Protein AF-A0A7S3DUL5-F1 (afdb_monomer_lite)

Secondary structure (DSSP, 8-state):
-TTTTHHHHS-HHHHHHHHHHHH---HHHHHHHHHHHHHHHHHHHHHHHHHHHSSTT-SSB-TT-GGG-PBPHHHHHHHHHTHHHHHHHH---GGGGT---SS---GGGS-S-----TTS--TTS----

pLDDT: mean 80.14, std 13.14, range [44.59, 96.88]

Radius of gyration: 17.12 Å; chains: 1; bounding box: 37×26×50 Å

Foldseek 3Di:
DVLLVCLPVNDLVSSLVCCCVPVVDDSLLSNLVSQLSNQLCVFQVVVVVCCVPVVQQPDQAHPPCPLQQHGRRSVVRSCVGRVVSSCVSVVDDCQAQQNDDPRHHGPVSRDPPNVAPPVPHDPVPDDPD

Sequence (129 aa):
KSCGIKVYFGDKNDLIKCLQDKIGFDRPCTVCWADNMINTADKCLSTCLRTLFSGFMTENNIDGAGDEGWLNACLYCDEKRSGPNFVTCSGVARRRLGIVSEIERNPEEQCPHVDVDWVNVDWSDIDFE

Organism: NCBI:txid265537

Structure (mmCIF, N/CA/C/O backbone):
data_AF-A0A7S3DUL5-F1
#
_entry.id   AF-A0A7S3DUL5-F1
#
loop_
_atom_site.group_PDB
_atom_site.id
_atom_site.type_symbol
_atom_site.label_atom_id
_atom_site.label_alt_id
_atom_site.label_comp_id
_atom_site.label_asym_id
_atom_site.label_entity_id
_atom_site.label_seq_id
_atom_site.pdbx_PDB_ins_code
_atom_site.Cartn_x
_atom_site.Cartn_y
_atom_site.Cartn_z
_atom_site.occupancy
_atom_site.B_iso_or_equiv
_atom_site.auth_seq_id
_atom_site.auth_comp_id
_atom_site.auth_asym_id
_atom_site.auth_atom_id
_atom_site.pdbx_PDB_model_num
ATOM 1 N N . LYS A 1 1 ? -2.037 8.440 7.414 1.00 59.84 1 LYS A N 1
ATOM 2 C CA . LYS A 1 1 ? -1.434 7.799 8.618 1.00 59.84 1 LYS A CA 1
ATOM 3 C C . LYS A 1 1 ? -2.445 7.571 9.752 1.00 59.84 1 LYS A C 1
ATOM 5 O O . LYS A 1 1 ? -2.454 6.477 10.295 1.00 59.84 1 LYS A O 1
ATOM 10 N N . SER A 1 2 ? -3.316 8.534 10.086 1.00 80.56 2 SER A N 1
ATOM 11 C CA . SER A 1 2 ? -4.264 8.433 11.219 1.00 80.56 2 SER A CA 1
ATOM 12 C C . SER A 1 2 ? -5.202 7.218 11.185 1.00 80.56 2 SER A C 1
ATOM 14 O O . SER A 1 2 ? -5.392 6.602 12.224 1.00 80.56 2 SER A O 1
ATOM 16 N N . CYS A 1 3 ? -5.745 6.824 10.027 1.00 90.12 3 CYS A N 1
ATOM 17 C CA . CYS A 1 3 ? -6.596 5.627 9.949 1.00 90.12 3 CYS A CA 1
ATOM 18 C C . CYS A 1 3 ? -5.808 4.312 10.019 1.00 90.12 3 CYS A C 1
ATOM 20 O O . CYS A 1 3 ? -6.320 3.324 10.526 1.00 90.12 3 CYS A O 1
ATOM 22 N N . GLY A 1 4 ? -4.540 4.297 9.592 1.00 86.19 4 GLY A N 1
ATOM 23 C CA . GLY A 1 4 ? -3.715 3.084 9.577 1.00 86.19 4 GLY A CA 1
ATOM 24 C C . GLY A 1 4 ? -3.469 2.482 10.961 1.00 86.19 4 GLY A C 1
ATOM 25 O O . GLY A 1 4 ? -3.333 1.271 11.080 1.00 86.19 4 GLY A O 1
ATOM 26 N N . ILE A 1 5 ? -3.500 3.293 12.025 1.00 89.06 5 ILE A N 1
ATOM 27 C CA . ILE A 1 5 ? -3.358 2.796 13.404 1.00 89.06 5 ILE A CA 1
ATOM 28 C C . ILE A 1 5 ? -4.511 1.867 13.814 1.00 89.06 5 ILE A C 1
ATOM 30 O O . ILE A 1 5 ? -4.330 0.995 14.663 1.00 89.06 5 ILE A O 1
ATOM 34 N N . LYS A 1 6 ? -5.687 2.017 13.185 1.00 92.75 6 LYS A N 1
ATOM 35 C CA . LYS A 1 6 ? -6.869 1.187 13.446 1.00 92.75 6 LYS A CA 1
ATOM 36 C C . LYS A 1 6 ? -6.696 -0.254 12.982 1.00 92.75 6 LYS A C 1
ATOM 38 O O . LYS A 1 6 ? -7.388 -1.112 13.501 1.00 92.75 6 LYS A O 1
ATOM 43 N N . VAL A 1 7 ? -5.735 -0.529 12.098 1.00 91.19 7 VAL A N 1
ATOM 44 C CA . VAL A 1 7 ? -5.372 -1.904 11.725 1.00 91.19 7 VAL A CA 1
ATOM 45 C C . VAL A 1 7 ? -4.819 -2.687 12.927 1.00 91.19 7 VAL A C 1
ATOM 47 O O . VAL A 1 7 ? -5.017 -3.892 13.005 1.00 91.19 7 VAL A O 1
ATOM 50 N N . TYR A 1 8 ? -4.158 -2.011 13.878 1.00 87.94 8 TYR A N 1
ATOM 51 C CA . TYR A 1 8 ? -3.531 -2.651 15.047 1.00 87.94 8 TYR A CA 1
ATOM 52 C C . TYR A 1 8 ? -4.316 -2.475 16.348 1.00 87.94 8 TYR A C 1
ATOM 54 O O . TYR A 1 8 ? -4.258 -3.337 17.219 1.00 87.94 8 TYR A O 1
ATOM 62 N N . PHE A 1 9 ? -5.008 -1.343 16.504 1.00 91.44 9 PHE A N 1
ATOM 63 C CA . PHE A 1 9 ? -5.631 -0.937 17.773 1.00 91.44 9 PHE A CA 1
ATOM 64 C C . PHE A 1 9 ? -7.142 -0.687 17.668 1.00 91.44 9 PHE A C 1
ATOM 66 O O . PHE A 1 9 ? -7.725 -0.050 18.543 1.00 91.44 9 PHE A O 1
ATOM 73 N N . GLY A 1 10 ? -7.776 -1.121 16.583 1.00 90.12 10 GLY A N 1
ATOM 74 C CA . GLY A 1 10 ? -9.223 -1.058 16.394 1.00 90.12 10 GLY A CA 1
ATOM 75 C C . GLY A 1 10 ? -9.729 -2.319 15.709 1.00 90.12 10 GLY A C 1
ATOM 76 O O . GLY A 1 10 ? -8.962 -3.250 15.463 1.00 90.12 10 GLY A O 1
ATOM 77 N N . ASP A 1 11 ? -11.020 -2.341 15.397 1.00 94.00 11 ASP A N 1
ATOM 78 C CA . ASP A 1 11 ? -11.588 -3.373 14.535 1.00 94.00 11 ASP A CA 1
ATOM 79 C C . ASP A 1 11 ? -11.710 -2.902 13.070 1.00 94.00 11 ASP A C 1
ATOM 81 O O . ASP A 1 11 ? -11.439 -1.748 12.713 1.00 94.00 11 ASP A O 1
ATOM 85 N N . LYS A 1 12 ? -12.121 -3.814 12.181 1.00 95.00 12 LYS A N 1
ATOM 86 C CA . LYS A 1 12 ? -12.319 -3.497 10.759 1.00 95.00 12 LYS A CA 1
ATOM 87 C C . LYS A 1 12 ? -13.367 -2.392 10.551 1.00 95.00 12 LYS A C 1
ATOM 89 O O . LYS A 1 12 ? -13.221 -1.601 9.622 1.00 95.00 12 LYS A O 1
ATOM 94 N N . ASN A 1 13 ? -14.403 -2.308 11.389 1.00 96.38 13 ASN A N 1
ATOM 95 C CA . ASN A 1 13 ? -15.436 -1.278 11.266 1.00 96.38 13 ASN A CA 1
ATOM 96 C C . ASN A 1 13 ? -14.911 0.101 11.678 1.00 96.38 13 ASN A C 1
ATOM 98 O O . ASN A 1 13 ? -15.243 1.085 11.020 1.00 96.38 13 ASN A O 1
ATOM 102 N N . ASP A 1 14 ? -14.054 0.180 12.697 1.00 96.31 14 ASP A N 1
ATOM 103 C CA . ASP A 1 14 ? -13.356 1.411 13.075 1.00 96.31 14 ASP A CA 1
ATOM 104 C C . ASP A 1 14 ? -12.472 1.924 11.935 1.00 96.31 14 ASP A C 1
ATOM 106 O O . ASP A 1 14 ? -12.426 3.129 11.665 1.00 96.31 14 ASP A O 1
ATOM 110 N N . LEU A 1 15 ? -11.768 1.011 11.256 1.00 95.88 15 LEU A N 1
ATOM 111 C CA . LEU A 1 15 ? -10.953 1.340 10.092 1.00 95.88 15 LEU A CA 1
ATOM 112 C C . LEU A 1 15 ? -11.822 1.839 8.932 1.00 95.88 15 LEU A C 1
ATOM 114 O O . LEU A 1 15 ? -11.558 2.922 8.415 1.00 95.88 15 LEU A O 1
ATOM 118 N N . ILE A 1 16 ? -12.875 1.097 8.571 1.00 96.75 16 ILE A N 1
ATOM 119 C CA . ILE A 1 16 ? -13.838 1.485 7.529 1.00 96.75 16 ILE A CA 1
ATOM 120 C C . ILE A 1 16 ? -14.392 2.877 7.822 1.00 96.75 16 ILE A C 1
ATOM 122 O O . ILE A 1 16 ? -14.288 3.764 6.979 1.00 96.75 16 ILE A O 1
ATOM 126 N N . LYS A 1 17 ? -14.901 3.103 9.035 1.00 96.88 17 LYS A N 1
ATOM 127 C CA . LYS A 1 17 ? -15.473 4.388 9.435 1.00 96.88 17 LYS A CA 1
ATOM 128 C C . LYS A 1 17 ? -14.449 5.518 9.342 1.00 96.88 17 LYS A C 1
ATOM 130 O O . LYS A 1 17 ? -14.762 6.575 8.811 1.00 96.88 17 LYS A O 1
ATOM 135 N N . CYS A 1 18 ? -13.210 5.292 9.783 1.00 96.50 18 CYS A N 1
ATOM 136 C CA . CYS A 1 18 ? -12.154 6.293 9.643 1.00 96.50 18 CYS A CA 1
ATOM 137 C C . CYS A 1 18 ? -11.882 6.642 8.175 1.00 96.50 18 CYS A C 1
ATOM 139 O O . CYS A 1 18 ? -11.744 7.820 7.846 1.00 96.50 18 CYS A O 1
ATOM 141 N N . LEU A 1 19 ? -11.811 5.635 7.297 1.00 95.12 19 LEU A N 1
ATOM 142 C CA . LEU A 1 19 ? -11.613 5.842 5.863 1.00 95.12 19 LEU A CA 1
ATOM 143 C C . LEU A 1 19 ? -12.792 6.616 5.253 1.00 95.12 19 LEU A C 1
ATOM 145 O O . LEU A 1 19 ? -12.561 7.543 4.481 1.00 95.12 19 LEU A O 1
ATOM 149 N N . GLN A 1 20 ? -14.032 6.309 5.645 1.00 96.31 20 GLN A N 1
ATOM 150 C CA . GLN A 1 20 ? -15.217 7.032 5.173 1.00 96.31 20 GLN A CA 1
ATOM 151 C C . GLN A 1 20 ? -15.178 8.494 5.635 1.00 96.31 20 GLN A C 1
ATOM 153 O O . GLN A 1 20 ? -15.289 9.399 4.817 1.00 96.31 20 GLN A O 1
ATOM 158 N N . ASP A 1 21 ? -14.928 8.732 6.924 1.00 95.75 21 ASP A N 1
ATOM 159 C CA . ASP A 1 21 ? -14.981 10.069 7.524 1.00 95.75 21 ASP A CA 1
ATOM 160 C C . ASP A 1 21 ? -13.821 10.978 7.078 1.00 95.75 21 ASP A C 1
ATOM 162 O O . ASP A 1 21 ? -13.972 12.198 7.015 1.00 95.75 21 ASP A O 1
ATOM 166 N N . LYS A 1 22 ? -12.631 10.414 6.825 1.00 95.00 22 LYS A N 1
ATOM 167 C CA . LYS A 1 22 ? -11.418 11.193 6.510 1.00 95.00 22 LYS A CA 1
ATOM 168 C C . LYS A 1 22 ? -11.097 11.275 5.026 1.00 95.00 22 LYS A C 1
ATOM 170 O O . LYS A 1 22 ? -10.486 12.261 4.624 1.00 95.00 22 LYS A O 1
ATOM 175 N N . ILE A 1 23 ? -11.441 10.251 4.249 1.00 90.75 23 ILE A N 1
ATOM 176 C CA . ILE A 1 23 ? -11.155 10.196 2.808 1.00 90.75 23 ILE A CA 1
ATOM 177 C C . ILE A 1 23 ? -12.420 10.494 1.992 1.00 90.75 23 ILE A C 1
ATOM 179 O O . ILE A 1 23 ? -12.318 11.013 0.887 1.00 90.75 23 ILE A O 1
ATOM 183 N N . GLY A 1 24 ? -13.612 10.224 2.536 1.00 92.88 24 GLY A N 1
ATOM 184 C CA . GLY A 1 24 ? -14.881 10.447 1.836 1.00 92.88 24 GLY A CA 1
ATOM 185 C C . GLY A 1 24 ? -15.281 9.306 0.900 1.00 92.88 24 GLY A C 1
ATOM 186 O O . GLY A 1 24 ? -16.161 9.476 0.063 1.00 92.88 24 GLY A O 1
ATOM 187 N N . PHE A 1 25 ? -14.636 8.145 1.016 1.00 89.12 25 PHE A N 1
ATOM 188 C CA . PHE A 1 25 ? -14.993 6.963 0.239 1.00 89.12 25 PHE A CA 1
ATOM 189 C C . PHE A 1 25 ? -16.359 6.408 0.654 1.00 89.12 25 PHE A C 1
ATOM 191 O O . PHE A 1 25 ? -16.746 6.443 1.826 1.00 89.12 25 PHE A O 1
ATOM 198 N N . ASP A 1 26 ? -17.068 5.829 -0.312 1.00 92.69 26 ASP A N 1
ATOM 199 C CA . ASP A 1 26 ? -18.277 5.072 -0.030 1.00 92.69 26 ASP A CA 1
ATOM 200 C C . ASP A 1 26 ? -17.957 3.761 0.714 1.00 92.69 26 ASP A C 1
ATOM 202 O O . ASP A 1 26 ? -16.801 3.350 0.903 1.00 92.69 26 ASP A O 1
ATOM 206 N N . ARG A 1 27 ? -19.003 3.099 1.212 1.00 93.50 27 ARG A N 1
ATOM 207 C CA . ARG A 1 27 ? -18.817 1.882 2.005 1.00 93.50 27 ARG A CA 1
ATOM 208 C C . ARG A 1 27 ? -18.141 0.752 1.208 1.00 93.50 27 ARG A C 1
ATOM 210 O O . ARG A 1 27 ? -17.223 0.145 1.755 1.00 93.50 27 ARG A O 1
ATOM 217 N N . PRO A 1 28 ? -18.525 0.456 -0.046 1.00 92.25 28 PRO A N 1
ATOM 218 C CA . PRO A 1 28 ? -17.823 -0.545 -0.849 1.00 92.25 28 PRO A CA 1
ATOM 219 C C . PRO A 1 28 ? -16.321 -0.261 -1.009 1.00 92.25 28 PRO A C 1
ATOM 221 O O . PRO A 1 28 ? -15.505 -1.149 -0.747 1.00 92.25 28 PRO A O 1
ATOM 224 N N . CYS A 1 29 ? -15.935 0.976 -1.341 1.00 91.00 29 CYS A N 1
ATOM 225 C CA . CYS A 1 29 ? -14.530 1.353 -1.498 1.00 91.00 29 CYS A CA 1
ATOM 226 C C . CYS A 1 29 ? -13.760 1.234 -0.182 1.00 91.00 29 CYS A C 1
ATOM 228 O O . CYS A 1 29 ? -12.644 0.718 -0.159 1.00 91.00 29 CYS A O 1
ATOM 230 N N . THR A 1 30 ? -14.346 1.666 0.935 1.00 94.25 30 THR A N 1
ATOM 231 C CA . THR A 1 30 ? -13.684 1.567 2.246 1.00 94.25 30 THR A CA 1
ATOM 232 C C . THR A 1 30 ? -13.536 0.143 2.749 1.00 94.25 30 THR A C 1
ATOM 234 O O . THR A 1 30 ? -12.535 -0.148 3.397 1.00 94.25 30 THR A O 1
ATOM 237 N N . VAL A 1 31 ? -14.464 -0.761 2.424 1.00 94.56 31 VAL A N 1
ATOM 238 C CA . VAL A 1 31 ? -14.303 -2.195 2.704 1.00 94.56 31 VAL A CA 1
ATOM 239 C C . VAL A 1 31 ? -13.121 -2.758 1.915 1.00 94.56 31 VAL A C 1
ATOM 241 O O . VAL A 1 31 ? -12.235 -3.360 2.518 1.00 94.56 31 VAL A O 1
ATOM 244 N N . CYS A 1 32 ? -13.067 -2.495 0.606 1.00 93.50 32 CYS A N 1
ATOM 245 C CA . CYS A 1 32 ? -11.971 -2.922 -0.270 1.00 93.50 32 CYS A CA 1
ATOM 246 C C . CYS A 1 32 ? -10.606 -2.408 0.229 1.00 93.50 32 CYS A C 1
ATOM 248 O O . CYS A 1 32 ? -9.649 -3.171 0.371 1.00 93.50 32 CYS A O 1
ATOM 250 N N . TRP A 1 33 ? -10.532 -1.122 0.581 1.00 92.88 33 TRP A N 1
ATOM 251 C CA . TRP A 1 33 ? -9.329 -0.508 1.145 1.00 92.88 33 TRP A CA 1
ATOM 252 C C . TRP A 1 33 ? -8.951 -1.072 2.515 1.00 92.88 33 TRP A C 1
ATOM 254 O O . TRP A 1 33 ? -7.774 -1.335 2.760 1.00 92.88 33 TRP A O 1
ATOM 264 N N . ALA A 1 34 ? -9.922 -1.278 3.408 1.00 94.94 34 ALA A N 1
ATOM 265 C CA . ALA A 1 34 ? -9.672 -1.853 4.724 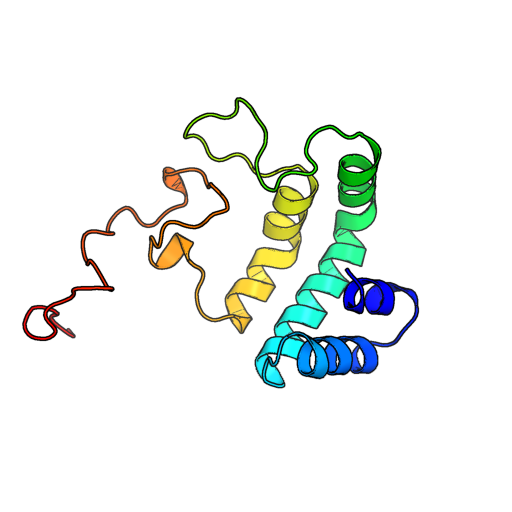1.00 94.94 34 ALA A CA 1
ATOM 266 C C . ALA A 1 34 ? -9.109 -3.277 4.615 1.00 94.94 34 ALA A C 1
ATOM 268 O O . ALA A 1 34 ? -8.155 -3.603 5.318 1.00 94.94 34 ALA A O 1
ATOM 269 N N . ASP A 1 35 ? -9.646 -4.098 3.709 1.00 94.62 35 ASP A N 1
ATOM 270 C CA . ASP A 1 35 ? -9.143 -5.452 3.460 1.00 94.62 35 ASP A CA 1
ATOM 271 C C . ASP A 1 35 ? -7.713 -5.447 2.913 1.00 94.62 35 ASP A C 1
ATOM 273 O O . ASP A 1 35 ? -6.876 -6.215 3.393 1.00 94.62 35 ASP A O 1
ATOM 277 N N . ASN A 1 36 ? -7.394 -4.533 1.989 1.00 93.75 36 ASN A N 1
ATOM 278 C CA . ASN A 1 36 ? -6.019 -4.350 1.521 1.00 93.75 36 ASN A CA 1
ATOM 279 C C . ASN A 1 36 ? -5.080 -3.978 2.677 1.00 93.75 36 ASN A C 1
ATOM 281 O O . ASN A 1 36 ? -4.058 -4.626 2.883 1.00 93.75 36 ASN A O 1
ATOM 285 N N . MET A 1 37 ? -5.455 -2.981 3.485 1.00 93.69 37 MET A N 1
ATOM 286 C CA . MET A 1 37 ? -4.644 -2.512 4.614 1.00 93.69 37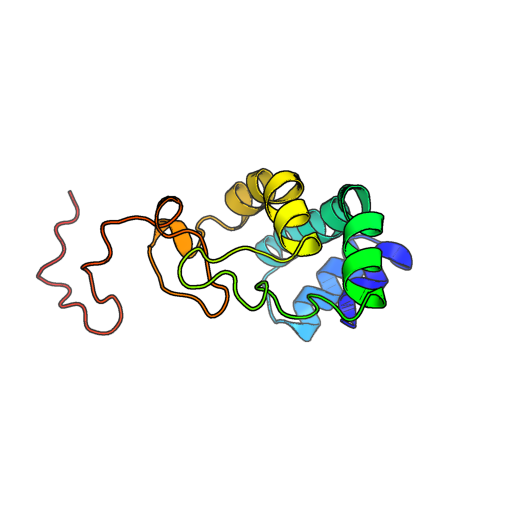 MET A CA 1
ATOM 287 C C . MET A 1 37 ? -4.403 -3.600 5.667 1.00 93.69 37 MET A C 1
ATOM 289 O O . MET A 1 37 ? -3.286 -3.719 6.173 1.00 93.69 37 MET A O 1
ATOM 293 N N . ILE A 1 38 ? -5.427 -4.395 5.993 1.00 94.94 38 ILE A N 1
ATOM 294 C CA . ILE A 1 38 ? -5.321 -5.510 6.942 1.00 94.94 38 ILE A CA 1
ATOM 295 C C . ILE A 1 38 ? -4.397 -6.597 6.384 1.00 94.94 38 ILE A C 1
ATOM 297 O O . ILE A 1 38 ? -3.498 -7.052 7.089 1.00 94.94 38 ILE A O 1
ATOM 301 N N . ASN A 1 39 ? -4.558 -6.982 5.114 1.00 94.50 39 ASN A N 1
ATOM 302 C CA . ASN A 1 39 ? -3.702 -7.995 4.499 1.00 94.50 39 ASN A CA 1
ATOM 303 C C . ASN A 1 39 ? -2.240 -7.532 4.403 1.00 94.50 39 ASN A C 1
ATOM 305 O O . ASN A 1 39 ? -1.322 -8.308 4.658 1.00 94.50 39 ASN A O 1
ATOM 309 N N . THR A 1 40 ? -2.000 -6.257 4.106 1.00 92.75 40 THR A N 1
ATOM 310 C CA . THR A 1 40 ? -0.646 -5.688 4.053 1.00 92.75 40 THR A CA 1
ATOM 311 C C . THR A 1 40 ? -0.003 -5.622 5.433 1.00 92.75 40 THR A C 1
ATOM 313 O O . THR A 1 40 ? 1.183 -5.923 5.569 1.00 92.75 40 THR A O 1
ATOM 316 N N . ALA A 1 41 ? -0.772 -5.323 6.481 1.00 92.06 41 ALA A N 1
ATOM 317 C CA . ALA A 1 41 ? -0.290 -5.444 7.853 1.00 92.06 41 ALA A CA 1
ATOM 318 C C . ALA A 1 41 ? 0.026 -6.900 8.241 1.00 92.06 41 ALA A C 1
ATOM 320 O O . ALA A 1 41 ? 1.016 -7.146 8.919 1.00 92.06 41 ALA A O 1
ATOM 321 N N . ASP A 1 42 ? -0.749 -7.878 7.776 1.00 94.12 42 ASP A N 1
ATOM 322 C CA . ASP A 1 42 ? -0.477 -9.290 8.064 1.00 94.12 42 ASP A CA 1
ATOM 323 C C . ASP A 1 42 ? 0.755 -9.820 7.301 1.00 94.12 42 ASP A C 1
ATOM 325 O O . ASP A 1 42 ? 1.608 -10.507 7.862 1.00 94.12 42 ASP A O 1
ATOM 329 N N . LYS A 1 43 ? 0.887 -9.485 6.010 1.00 95.06 43 LYS A N 1
ATOM 330 C CA . LYS A 1 43 ? 1.897 -10.086 5.117 1.00 95.06 43 LYS A CA 1
ATOM 331 C C . LYS A 1 43 ? 3.177 -9.277 4.956 1.00 95.06 43 LYS A C 1
ATOM 333 O O . LYS A 1 43 ? 4.221 -9.859 4.665 1.00 95.06 43 LYS A O 1
ATOM 338 N N . CYS A 1 44 ? 3.106 -7.957 5.100 1.00 93.12 44 CYS A N 1
ATOM 339 C CA . CYS A 1 44 ? 4.170 -7.041 4.685 1.00 93.12 44 CYS A CA 1
ATOM 340 C C . CYS A 1 44 ? 4.669 -6.121 5.803 1.00 93.12 44 CYS A C 1
ATOM 342 O O . CYS A 1 44 ? 5.591 -5.344 5.562 1.00 93.12 44 CYS A O 1
ATOM 344 N N . LEU A 1 45 ? 4.136 -6.218 7.029 1.00 91.94 45 LEU A N 1
ATOM 345 C CA . LEU A 1 45 ? 4.501 -5.327 8.135 1.00 91.94 45 LEU A CA 1
ATOM 346 C C . LEU A 1 45 ? 6.007 -5.253 8.387 1.00 91.94 45 LEU A C 1
ATOM 348 O O . LEU A 1 45 ? 6.558 -4.162 8.495 1.00 91.94 45 LEU A O 1
ATOM 352 N N . SER A 1 46 ? 6.691 -6.394 8.455 1.00 90.56 46 SER A N 1
ATOM 353 C CA . SER A 1 46 ? 8.134 -6.420 8.714 1.00 90.56 46 SER A CA 1
ATOM 354 C C . SER A 1 46 ? 8.935 -5.742 7.597 1.00 90.56 46 SER A C 1
ATOM 356 O O . SER A 1 46 ? 9.852 -4.973 7.887 1.00 90.56 46 SER A O 1
ATOM 358 N N . THR A 1 47 ? 8.563 -5.965 6.335 1.00 90.00 47 THR A N 1
ATOM 359 C CA . THR A 1 47 ? 9.148 -5.291 5.167 1.00 90.00 47 THR A CA 1
ATOM 360 C C . THR A 1 47 ? 8.898 -3.787 5.225 1.00 90.00 47 THR A C 1
ATOM 362 O O . THR A 1 47 ? 9.832 -3.003 5.091 1.00 90.00 47 THR A O 1
ATOM 365 N N . CYS A 1 48 ? 7.664 -3.381 5.517 1.00 87.31 48 CYS A N 1
ATOM 366 C CA . CYS A 1 48 ? 7.271 -1.979 5.576 1.00 87.31 48 CYS A CA 1
ATOM 367 C C . CYS A 1 48 ? 7.915 -1.212 6.734 1.00 87.31 48 CYS A C 1
ATOM 369 O O . CYS A 1 48 ? 8.327 -0.070 6.545 1.00 87.31 48 CYS A O 1
ATOM 371 N N . LEU A 1 49 ? 8.072 -1.825 7.913 1.00 87.31 49 LEU A N 1
ATOM 372 C CA . LEU A 1 49 ? 8.804 -1.205 9.022 1.00 87.31 49 LEU A CA 1
ATOM 373 C C . LEU A 1 49 ? 10.286 -1.055 8.694 1.00 87.31 49 LEU A C 1
ATOM 375 O O . LEU A 1 49 ? 10.862 -0.019 9.006 1.00 87.31 49 LEU A O 1
ATOM 379 N N . ARG A 1 50 ? 10.902 -2.046 8.036 1.00 85.88 50 ARG A N 1
ATOM 380 C CA . ARG A 1 50 ? 12.298 -1.929 7.588 1.00 85.88 50 ARG A CA 1
ATOM 381 C C . ARG A 1 50 ? 12.466 -0.747 6.644 1.00 85.88 50 ARG A C 1
ATOM 383 O O . ARG A 1 50 ? 13.323 0.079 6.918 1.00 85.88 50 ARG A O 1
ATOM 390 N N . THR A 1 51 ? 11.610 -0.630 5.629 1.00 81.88 51 THR A N 1
ATOM 391 C CA . THR A 1 51 ? 11.584 0.514 4.704 1.00 81.88 51 THR A CA 1
ATOM 392 C C . THR A 1 51 ? 11.387 1.847 5.438 1.00 81.88 51 THR A C 1
ATOM 394 O O . THR A 1 51 ? 12.093 2.812 5.166 1.00 81.88 51 THR A O 1
ATOM 397 N N . LEU A 1 52 ? 10.477 1.902 6.417 1.00 79.19 52 LEU A N 1
ATOM 398 C CA . LEU A 1 52 ? 10.201 3.118 7.187 1.00 79.19 52 LEU A CA 1
ATOM 399 C C . LEU A 1 52 ? 11.377 3.545 8.083 1.00 79.19 52 LEU A C 1
ATOM 401 O O . LEU A 1 52 ? 11.646 4.737 8.207 1.00 79.19 52 LEU A O 1
ATOM 405 N N . PHE A 1 53 ? 12.057 2.594 8.729 1.00 77.69 53 PHE A N 1
ATOM 406 C CA . PHE A 1 53 ? 13.133 2.877 9.685 1.00 77.69 53 PHE A CA 1
ATOM 407 C C . PHE A 1 53 ? 14.522 2.979 9.048 1.00 77.69 53 PHE A C 1
ATOM 409 O O . PHE A 1 53 ? 15.407 3.577 9.654 1.00 77.69 53 PHE A O 1
ATOM 416 N N . SER A 1 54 ? 14.738 2.434 7.847 1.00 70.69 54 SER A N 1
ATOM 417 C CA . SER A 1 54 ? 16.030 2.542 7.162 1.00 70.69 54 SER A CA 1
ATOM 418 C C . SER A 1 54 ? 16.319 3.939 6.618 1.00 70.69 54 SER A C 1
ATOM 420 O O . SER A 1 54 ? 17.460 4.195 6.243 1.00 70.69 54 SER A O 1
ATOM 422 N N . GLY A 1 55 ? 15.319 4.822 6.497 1.00 56.94 55 GLY A N 1
ATOM 423 C CA . GLY A 1 55 ? 15.442 6.131 5.830 1.00 56.94 55 GLY A CA 1
ATOM 424 C C . GLY A 1 55 ? 15.705 6.044 4.316 1.00 56.94 55 GLY A C 1
ATOM 425 O O . GLY A 1 55 ? 15.401 6.971 3.579 1.00 56.94 55 GLY A O 1
ATOM 426 N N . PHE A 1 56 ? 16.217 4.909 3.845 1.00 47.12 56 PHE A N 1
ATOM 427 C CA . PHE A 1 56 ? 16.301 4.484 2.457 1.00 47.12 56 PHE A CA 1
ATOM 428 C C . PHE A 1 56 ? 14.897 4.063 1.985 1.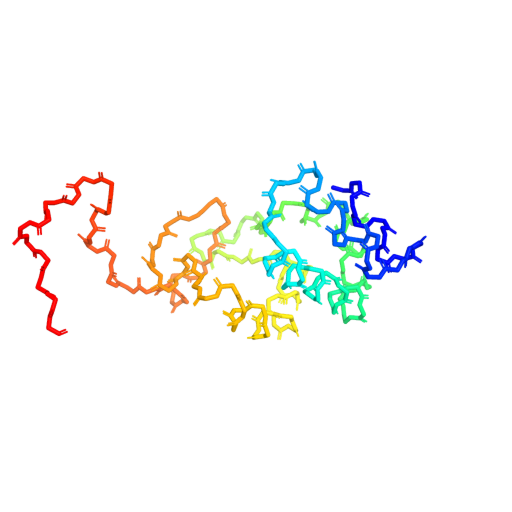00 47.12 56 PHE A C 1
ATOM 430 O O . PHE A 1 56 ? 14.322 3.140 2.566 1.00 47.12 56 PHE A O 1
ATOM 437 N N . MET A 1 57 ? 14.369 4.701 0.932 1.00 51.56 57 MET A N 1
ATOM 438 C CA . MET A 1 57 ? 13.096 4.356 0.267 1.00 51.56 57 MET A CA 1
ATOM 439 C C . MET A 1 57 ? 11.797 4.717 1.030 1.00 51.56 57 MET A C 1
ATOM 441 O O . MET A 1 57 ? 10.841 3.941 1.027 1.00 51.56 57 MET A O 1
ATOM 445 N N . THR A 1 58 ? 11.726 5.882 1.688 1.00 58.16 58 THR A N 1
ATOM 446 C CA . THR A 1 58 ? 10.429 6.424 2.160 1.00 58.16 58 THR A CA 1
ATOM 447 C C . THR A 1 58 ? 9.548 6.937 1.024 1.00 58.16 58 THR A C 1
ATOM 449 O O . THR A 1 58 ? 8.333 7.030 1.199 1.00 58.16 58 THR A O 1
ATOM 452 N N . GLU A 1 59 ? 10.158 7.256 -0.115 1.00 74.62 59 GLU A N 1
ATOM 453 C CA . GLU A 1 59 ? 9.461 7.570 -1.358 1.00 74.62 59 GLU A CA 1
ATOM 454 C C . GLU A 1 59 ? 8.793 6.323 -1.933 1.00 74.62 59 GLU A C 1
ATOM 456 O O . GLU A 1 59 ? 9.206 5.189 -1.669 1.00 74.62 59 GLU A O 1
ATOM 461 N N . ASN A 1 60 ? 7.730 6.516 -2.715 1.00 78.25 60 ASN A N 1
ATOM 462 C CA . ASN A 1 60 ? 7.004 5.392 -3.305 1.00 78.25 60 ASN A CA 1
ATOM 463 C C . ASN A 1 60 ? 7.875 4.607 -4.313 1.00 78.25 60 ASN A C 1
ATOM 465 O O . ASN A 1 60 ? 7.724 3.390 -4.461 1.00 78.25 60 ASN A O 1
ATOM 469 N N . ASN A 1 61 ? 8.818 5.291 -4.958 1.00 80.94 61 ASN A N 1
ATOM 470 C CA . ASN A 1 61 ? 9.785 4.731 -5.894 1.00 80.94 61 ASN A CA 1
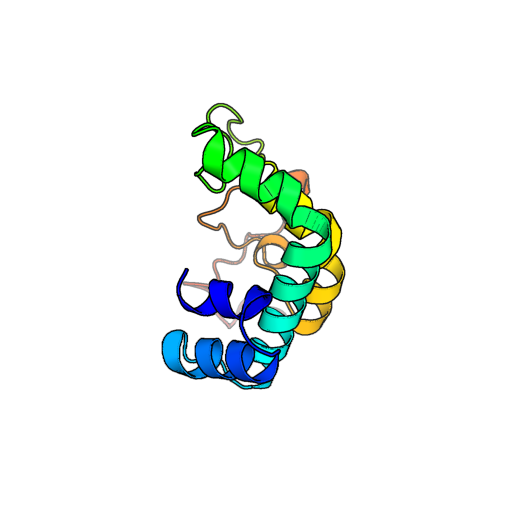ATOM 471 C C . ASN A 1 61 ? 11.203 4.752 -5.306 1.00 80.94 61 ASN A C 1
ATOM 473 O O . ASN A 1 61 ? 11.488 5.488 -4.363 1.00 80.94 61 ASN A O 1
ATOM 477 N N . ILE A 1 62 ? 12.083 3.895 -5.827 1.00 75.88 62 ILE A N 1
ATOM 478 C CA . ILE A 1 62 ? 13.496 3.848 -5.433 1.00 75.88 62 ILE A CA 1
ATOM 479 C C . ILE A 1 62 ? 14.298 4.829 -6.299 1.00 75.88 62 ILE A C 1
ATOM 481 O O . ILE A 1 62 ? 14.307 4.704 -7.523 1.00 75.88 62 ILE A O 1
ATOM 485 N N . ASP A 1 63 ? 15.019 5.757 -5.664 1.00 64.38 63 ASP A N 1
ATOM 486 C CA . ASP A 1 63 ? 15.917 6.692 -6.354 1.00 64.38 63 ASP A CA 1
ATOM 487 C C . ASP A 1 63 ? 16.991 5.956 -7.170 1.00 64.38 63 ASP A C 1
ATOM 489 O O . ASP A 1 63 ? 17.643 5.027 -6.688 1.00 64.38 63 ASP A O 1
ATOM 493 N N . GLY A 1 64 ? 17.206 6.402 -8.409 1.00 56.25 64 GLY A N 1
ATOM 494 C CA . GLY A 1 64 ? 18.195 5.818 -9.320 1.00 56.25 64 GLY A CA 1
ATOM 495 C C . GLY A 1 64 ? 17.711 4.588 -10.091 1.00 56.25 64 GLY A C 1
ATOM 496 O O . GLY A 1 64 ? 18.464 4.074 -10.914 1.00 56.25 64 GLY A O 1
ATOM 497 N N . ALA A 1 65 ? 16.463 4.155 -9.887 1.00 57.91 65 ALA A N 1
ATOM 498 C CA . ALA A 1 65 ? 15.825 3.136 -10.722 1.00 57.91 65 ALA A CA 1
ATOM 499 C C . ALA A 1 65 ? 15.490 3.628 -12.149 1.00 57.91 65 ALA A C 1
ATOM 501 O O . ALA A 1 65 ? 15.105 2.822 -12.989 1.00 57.91 65 ALA A O 1
ATOM 502 N N . GLY A 1 66 ? 15.646 4.929 -12.436 1.00 52.91 66 GLY A N 1
ATOM 503 C CA . GLY A 1 66 ? 15.359 5.514 -13.752 1.00 52.91 66 GLY A CA 1
ATOM 504 C C . GLY A 1 66 ? 13.923 5.247 -14.219 1.00 52.91 66 GLY A C 1
ATOM 505 O O . GLY A 1 66 ? 13.027 5.057 -13.400 1.00 52.91 66 GLY A O 1
ATOM 506 N N . ASP A 1 67 ? 13.729 5.151 -15.537 1.00 54.19 67 ASP A N 1
ATOM 507 C CA . ASP A 1 67 ? 12.431 4.867 -16.178 1.00 54.19 67 ASP A CA 1
ATOM 508 C C . ASP A 1 67 ? 11.908 3.437 -15.917 1.00 54.19 67 ASP A C 1
ATOM 510 O O . ASP A 1 67 ? 10.850 3.050 -16.414 1.00 54.19 67 ASP A O 1
ATOM 514 N N . GLU A 1 68 ? 12.630 2.618 -15.145 1.00 58.50 68 GLU A N 1
ATOM 515 C CA . GLU A 1 68 ? 12.221 1.249 -14.828 1.00 58.50 68 GLU A CA 1
ATOM 516 C C . GLU A 1 68 ? 11.172 1.194 -13.698 1.00 58.50 68 GLU A C 1
ATOM 518 O O . GLU A 1 68 ? 10.541 0.157 -13.485 1.00 58.50 68 GLU A O 1
ATOM 523 N N . GLY A 1 69 ? 10.954 2.300 -12.967 1.00 59.22 69 GLY A N 1
ATOM 524 C CA . GLY A 1 69 ? 9.803 2.474 -12.071 1.00 59.22 69 GLY A CA 1
ATOM 525 C C . GLY A 1 69 ? 9.731 1.475 -10.911 1.00 59.22 69 GLY A C 1
ATOM 526 O O . GLY A 1 69 ? 8.663 0.931 -10.610 1.00 59.22 69 GLY A O 1
ATOM 527 N N . TRP A 1 70 ? 10.859 1.205 -10.247 1.00 73.50 70 TRP A N 1
ATOM 528 C CA . TRP A 1 70 ? 10.905 0.216 -9.170 1.00 73.50 70 TRP A CA 1
ATOM 529 C C . TRP A 1 70 ? 10.254 0.767 -7.902 1.00 73.50 70 TRP A C 1
ATOM 531 O O . TRP A 1 70 ? 10.612 1.831 -7.389 1.00 73.50 70 TRP A O 1
ATOM 541 N N . LEU A 1 71 ? 9.286 0.013 -7.386 1.00 82.75 71 LEU A N 1
ATOM 542 C CA . LEU A 1 71 ? 8.646 0.280 -6.107 1.00 82.75 71 LEU A CA 1
ATOM 543 C C . LEU A 1 71 ? 9.612 0.072 -4.949 1.00 82.75 71 LEU A C 1
ATOM 545 O O . LEU A 1 71 ? 10.412 -0.866 -4.958 1.00 82.75 71 LEU A O 1
ATOM 549 N N . ASN A 1 72 ? 9.450 0.866 -3.889 1.00 85.00 72 ASN A N 1
ATOM 550 C CA . ASN A 1 72 ? 10.090 0.528 -2.624 1.00 85.00 72 ASN A CA 1
ATOM 551 C C . ASN A 1 72 ? 9.651 -0.870 -2.141 1.00 85.00 72 ASN A C 1
ATOM 553 O O . ASN A 1 72 ? 8.587 -1.386 -2.500 1.00 85.00 72 ASN A O 1
ATOM 557 N N . ALA A 1 73 ? 10.461 -1.489 -1.282 1.00 86.69 73 ALA A N 1
ATOM 558 C CA . ALA A 1 73 ? 10.225 -2.866 -0.845 1.00 86.69 73 ALA A CA 1
ATOM 559 C C . ALA A 1 73 ? 8.853 -3.082 -0.167 1.00 86.69 73 ALA A C 1
ATOM 561 O O . ALA A 1 73 ? 8.269 -4.161 -0.295 1.00 86.69 73 ALA A O 1
ATOM 562 N N . CYS A 1 74 ? 8.326 -2.075 0.538 1.00 87.81 74 CYS A N 1
ATOM 563 C CA . CYS A 1 74 ? 7.005 -2.139 1.164 1.00 87.81 74 CYS A CA 1
ATOM 564 C C . CYS A 1 74 ? 5.889 -2.207 0.117 1.00 87.81 74 CYS A C 1
ATOM 566 O O . CYS A 1 74 ? 5.074 -3.128 0.148 1.00 87.81 74 CYS A O 1
ATOM 568 N N . LEU A 1 75 ? 5.883 -1.265 -0.828 1.00 87.69 75 LEU A N 1
ATOM 569 C CA . LEU A 1 75 ? 4.882 -1.183 -1.888 1.00 87.69 75 LEU A CA 1
ATOM 570 C C . LEU A 1 75 ? 4.975 -2.374 -2.839 1.00 87.69 75 LEU A C 1
ATOM 572 O O . LEU A 1 75 ? 3.950 -2.914 -3.237 1.00 87.69 75 LEU A O 1
ATOM 576 N N . TYR A 1 76 ? 6.182 -2.853 -3.140 1.00 87.31 76 TYR A N 1
ATOM 577 C CA . TYR A 1 76 ? 6.354 -4.082 -3.910 1.00 87.31 76 TYR A CA 1
ATOM 578 C C . TYR A 1 76 ? 5.718 -5.291 -3.201 1.00 87.31 76 TYR A C 1
ATOM 580 O O . TYR A 1 76 ? 5.049 -6.114 -3.829 1.00 87.31 76 TYR A O 1
ATOM 588 N N . CYS A 1 77 ? 5.884 -5.398 -1.878 1.00 89.75 77 CYS A N 1
ATOM 589 C CA . CYS A 1 77 ? 5.237 -6.448 -1.095 1.00 89.75 77 CYS A CA 1
ATOM 590 C C . CYS A 1 77 ? 3.706 -6.318 -1.119 1.00 89.75 77 CYS A C 1
ATOM 592 O O . CYS A 1 77 ? 3.028 -7.314 -1.378 1.00 89.75 77 CYS A O 1
ATOM 594 N N . ASP A 1 78 ? 3.175 -5.112 -0.890 1.00 91.31 78 ASP A N 1
ATOM 595 C CA . ASP A 1 78 ? 1.738 -4.811 -0.959 1.00 91.31 78 ASP A CA 1
ATOM 596 C C . ASP A 1 78 ? 1.150 -5.218 -2.319 1.00 91.31 78 ASP A C 1
ATOM 598 O O . ASP A 1 78 ? 0.198 -5.995 -2.376 1.00 91.31 78 ASP A O 1
ATOM 602 N N . GLU A 1 79 ? 1.780 -4.826 -3.426 1.00 85.62 79 GLU A N 1
ATOM 603 C CA . GLU A 1 79 ? 1.287 -5.169 -4.761 1.00 85.62 79 GLU A CA 1
ATOM 604 C C . GLU A 1 79 ? 1.302 -6.673 -5.043 1.00 85.62 79 GLU A C 1
ATOM 606 O O . GLU A 1 79 ? 0.350 -7.204 -5.618 1.00 85.62 79 GLU A O 1
ATOM 611 N N . LYS A 1 80 ? 2.349 -7.393 -4.626 1.00 87.81 80 LYS A N 1
ATOM 612 C CA . LYS A 1 80 ? 2.435 -8.841 -4.865 1.00 87.81 80 LYS A CA 1
ATOM 613 C C . LYS A 1 80 ? 1.528 -9.653 -3.937 1.00 87.81 80 LYS A C 1
ATOM 615 O O . LYS A 1 80 ? 1.106 -10.743 -4.320 1.00 87.81 80 LYS A O 1
ATOM 620 N N . ARG A 1 81 ? 1.256 -9.182 -2.714 1.00 89.50 81 ARG A N 1
ATOM 621 C CA . ARG A 1 81 ? 0.528 -9.950 -1.681 1.00 89.50 81 ARG A CA 1
ATOM 622 C C . ARG A 1 81 ? -0.926 -9.532 -1.501 1.00 89.50 81 ARG A C 1
ATOM 624 O O . ARG A 1 81 ? -1.746 -10.387 -1.175 1.00 89.50 81 ARG A O 1
ATOM 631 N N . SER A 1 82 ? -1.235 -8.259 -1.703 1.00 87.88 82 SER A N 1
ATOM 632 C CA . SER A 1 82 ? -2.562 -7.668 -1.501 1.00 87.88 82 SER A CA 1
ATOM 633 C C . SER A 1 82 ? -3.193 -7.203 -2.819 1.00 87.88 82 SER A C 1
ATOM 635 O O . SER A 1 82 ? -4.415 -7.267 -2.974 1.00 87.88 82 SER A O 1
ATOM 637 N N . GLY A 1 83 ? -2.364 -6.858 -3.811 1.00 81.25 83 GLY A N 1
ATOM 638 C CA . GLY A 1 83 ? -2.784 -6.356 -5.121 1.00 81.25 83 GLY A CA 1
ATOM 639 C C . GLY A 1 83 ? -3.839 -7.191 -5.859 1.00 81.25 83 GLY A C 1
ATOM 640 O O . GLY A 1 83 ? -4.816 -6.599 -6.309 1.00 81.25 83 GLY A O 1
ATOM 641 N N . PRO A 1 84 ? -3.744 -8.533 -5.975 1.00 80.88 84 PRO A N 1
ATOM 642 C CA . PRO A 1 84 ? -4.739 -9.313 -6.723 1.00 80.88 84 PRO A CA 1
ATOM 643 C C . PRO A 1 84 ? -6.171 -9.182 -6.178 1.00 80.88 84 PRO A C 1
ATOM 645 O O . PRO A 1 84 ? -7.125 -9.005 -6.941 1.00 80.88 84 PRO A O 1
ATOM 648 N N . ASN A 1 85 ? -6.322 -9.203 -4.851 1.00 79.69 85 ASN A N 1
ATOM 649 C CA . ASN A 1 85 ? -7.624 -9.030 -4.204 1.00 79.69 85 ASN A CA 1
ATOM 650 C C . ASN A 1 85 ? -8.102 -7.578 -4.320 1.00 79.69 85 ASN A C 1
ATOM 652 O O . ASN A 1 85 ? -9.265 -7.334 -4.641 1.00 79.69 85 ASN A O 1
ATOM 656 N N . PHE A 1 86 ? -7.195 -6.617 -4.124 1.00 86.31 86 PHE A N 1
ATOM 657 C CA . PHE A 1 86 ? -7.517 -5.197 -4.209 1.00 86.31 86 PHE A CA 1
ATOM 658 C C . PHE A 1 86 ? -7.930 -4.765 -5.620 1.00 86.31 86 PHE A C 1
ATOM 660 O O . PHE A 1 86 ? -8.892 -4.019 -5.775 1.00 86.31 86 PHE A O 1
ATOM 667 N N . VAL A 1 87 ? -7.273 -5.272 -6.667 1.00 83.44 87 VAL A N 1
ATOM 668 C CA . VAL A 1 87 ? -7.638 -5.002 -8.070 1.00 83.44 87 VAL A CA 1
ATOM 669 C C . VAL A 1 87 ? -9.044 -5.517 -8.379 1.00 83.44 87 VAL A C 1
ATOM 671 O O . VAL A 1 87 ? -9.801 -4.844 -9.071 1.00 83.44 87 VAL A O 1
ATOM 674 N N . THR A 1 88 ? -9.421 -6.670 -7.822 1.00 84.50 88 THR A N 1
ATOM 675 C CA . THR A 1 88 ? -10.749 -7.259 -8.046 1.00 84.50 88 THR A CA 1
ATOM 676 C C . THR A 1 88 ? -11.868 -6.372 -7.492 1.00 84.50 88 THR A C 1
ATOM 678 O O . THR A 1 88 ? -12.910 -6.246 -8.127 1.00 84.50 88 THR A O 1
ATOM 681 N N . CYS A 1 89 ? -11.660 -5.727 -6.338 1.00 86.50 89 CYS A N 1
ATOM 682 C CA . CYS A 1 89 ? -12.677 -4.867 -5.724 1.00 86.50 89 CYS A CA 1
ATOM 683 C C . CYS A 1 89 ? -12.577 -3.380 -6.094 1.00 86.50 89 CYS A C 1
ATOM 685 O O . CYS A 1 89 ? -13.593 -2.693 -6.073 1.00 86.50 89 CYS A O 1
ATOM 687 N N . SER A 1 90 ? -11.394 -2.876 -6.456 1.00 82.44 90 SER A N 1
ATOM 688 C CA . SER A 1 90 ? -11.220 -1.495 -6.939 1.00 82.44 90 SER A CA 1
ATOM 689 C C . SER A 1 90 ? -11.616 -1.323 -8.412 1.00 82.44 90 SER A C 1
ATOM 691 O O . SER A 1 90 ? -11.729 -0.197 -8.893 1.00 82.44 90 SER A O 1
ATOM 693 N N . GLY A 1 91 ? -11.862 -2.429 -9.122 1.00 74.88 91 GLY A N 1
ATOM 694 C CA . GLY A 1 91 ? -12.380 -2.474 -10.489 1.00 74.88 91 GLY A CA 1
ATOM 695 C C . GLY A 1 91 ? -11.304 -2.239 -11.545 1.00 74.88 91 GLY A C 1
ATOM 696 O O . GLY A 1 91 ? -11.136 -3.055 -12.451 1.00 74.88 91 GLY A O 1
ATOM 697 N N . VAL A 1 92 ? -10.543 -1.151 -11.423 1.00 70.00 92 VAL A N 1
ATOM 698 C CA . VAL A 1 92 ? -9.510 -0.788 -12.395 1.00 70.00 92 VAL A CA 1
ATOM 699 C C . VAL A 1 92 ? -8.275 -0.192 -11.727 1.00 70.00 92 VAL A C 1
ATOM 701 O O . VAL A 1 92 ? -8.356 0.558 -10.759 1.00 70.00 92 VAL A O 1
ATOM 704 N N . ALA A 1 93 ? -7.102 -0.518 -12.269 1.00 76.12 93 ALA A N 1
ATOM 705 C CA . ALA A 1 93 ? -5.839 0.094 -11.877 1.00 76.12 93 ALA A CA 1
ATOM 706 C C . ALA A 1 93 ? -5.391 1.087 -12.953 1.00 76.12 93 ALA A C 1
ATOM 708 O O . ALA A 1 93 ? -5.514 0.793 -14.141 1.00 76.12 93 ALA A O 1
ATOM 709 N N . ARG A 1 94 ? -4.784 2.211 -12.547 1.00 77.06 94 ARG A N 1
ATOM 710 C CA . ARG A 1 94 ? -4.242 3.229 -13.471 1.00 77.06 94 ARG A CA 1
ATOM 711 C C . ARG A 1 94 ? -3.331 2.623 -14.550 1.00 77.06 94 ARG A C 1
ATOM 713 O O . ARG A 1 94 ? -3.481 2.974 -15.709 1.00 77.06 94 ARG A O 1
ATOM 720 N N . ARG A 1 95 ? -2.518 1.612 -14.197 1.00 75.38 95 ARG A N 1
ATOM 721 C CA . ARG A 1 95 ? -1.694 0.814 -15.134 1.00 75.38 95 ARG A CA 1
ATOM 722 C C . ARG A 1 95 ? -2.483 0.168 -16.279 1.00 75.38 95 ARG A C 1
ATOM 724 O O . ARG A 1 95 ? -2.010 0.153 -17.407 1.00 75.38 95 ARG A O 1
ATOM 731 N N . ARG A 1 96 ? -3.680 -0.363 -16.000 1.00 73.81 96 ARG A N 1
ATOM 732 C CA . ARG A 1 96 ? -4.533 -1.015 -17.014 1.00 73.81 96 ARG A CA 1
ATOM 733 C C . ARG A 1 96 ? -5.186 -0.018 -17.964 1.00 73.81 96 ARG A C 1
ATOM 735 O O . ARG A 1 96 ? -5.524 -0.393 -19.074 1.00 73.81 96 ARG A O 1
ATOM 742 N N . LEU A 1 97 ? -5.352 1.222 -17.516 1.00 75.12 97 LEU A N 1
ATOM 743 C CA . LEU A 1 97 ? -5.831 2.336 -18.334 1.00 75.12 97 LEU A CA 1
ATOM 744 C C . LEU A 1 97 ? -4.677 3.114 -18.978 1.00 75.12 97 LEU A C 1
ATOM 746 O O . LEU A 1 97 ? -4.919 4.115 -19.639 1.00 75.12 97 LEU A O 1
ATOM 750 N N . GLY A 1 98 ? -3.435 2.704 -18.691 1.00 71.62 98 GLY A N 1
ATOM 751 C CA . GLY A 1 98 ? -2.209 3.409 -19.048 1.00 71.62 98 GLY A CA 1
ATOM 752 C C . GLY A 1 98 ? -2.169 4.883 -18.605 1.00 71.62 98 GLY A C 1
ATOM 753 O O . GLY A 1 98 ? -1.461 5.723 -19.146 1.00 71.62 98 GLY A O 1
ATOM 754 N N . ILE A 1 99 ? -2.915 5.215 -17.554 1.00 73.62 99 ILE A N 1
ATOM 755 C CA . ILE A 1 99 ? -2.866 6.546 -16.964 1.00 73.62 99 ILE A CA 1
ATOM 756 C C . ILE A 1 99 ? -1.545 6.681 -16.205 1.00 73.62 99 ILE A C 1
ATOM 758 O O . ILE A 1 99 ? -1.350 6.015 -15.180 1.00 73.62 99 ILE A O 1
ATOM 762 N N . VAL A 1 100 ? -0.693 7.608 -16.649 1.00 72.50 100 VAL A N 1
ATOM 763 C CA . VAL A 1 100 ? 0.532 7.985 -15.933 1.00 72.50 100 VAL A CA 1
ATOM 764 C C . VAL A 1 100 ? 0.165 8.455 -14.520 1.00 72.50 100 VAL A C 1
ATOM 766 O O . VAL A 1 100 ? -0.771 9.237 -14.301 1.00 72.50 100 VAL A O 1
ATOM 769 N N . SER A 1 101 ? 0.846 7.909 -13.517 1.00 75.31 101 SER A N 1
ATOM 770 C CA . SER A 1 101 ? 0.629 8.237 -12.108 1.00 75.31 101 SER A CA 1
ATOM 771 C C . SER A 1 101 ? 1.895 8.757 -11.459 1.00 75.31 101 SER A C 1
ATOM 773 O O . SER A 1 101 ? 2.985 8.460 -11.923 1.00 75.31 101 SER A O 1
ATOM 775 N N . GLU A 1 102 ? 1.730 9.462 -10.341 1.00 74.56 102 GLU A N 1
ATOM 776 C CA . GLU A 1 102 ? 2.838 9.931 -9.498 1.00 74.56 102 GLU A CA 1
ATOM 777 C C . GLU A 1 102 ? 3.746 8.790 -9.023 1.00 74.56 102 GLU A C 1
ATOM 779 O O . GLU A 1 102 ? 4.921 9.012 -8.765 1.00 74.56 102 GLU A O 1
ATOM 784 N N . ILE A 1 103 ? 3.215 7.566 -8.919 1.00 78.25 103 ILE A N 1
ATOM 785 C CA . ILE A 1 103 ? 4.046 6.397 -8.656 1.00 78.25 103 ILE A CA 1
ATOM 786 C C . ILE A 1 103 ? 4.460 5.761 -9.978 1.00 78.25 103 ILE A C 1
ATOM 788 O O . ILE A 1 103 ? 3.619 5.215 -10.698 1.00 78.25 103 ILE A O 1
ATOM 792 N N . GLU A 1 104 ? 5.753 5.795 -10.264 1.00 76.19 104 GLU A N 1
ATOM 793 C CA . GLU A 1 104 ? 6.326 5.197 -11.464 1.00 76.19 104 GLU A CA 1
ATOM 794 C C . GLU A 1 104 ? 6.250 3.665 -11.383 1.00 76.19 104 GLU A C 1
ATOM 796 O O . GLU A 1 104 ? 6.262 3.067 -10.298 1.00 76.19 104 GLU A O 1
ATOM 801 N N . ARG A 1 105 ? 6.097 3.019 -12.538 1.00 75.94 105 ARG A N 1
ATOM 802 C CA . ARG A 1 105 ? 5.978 1.563 -12.691 1.00 75.94 105 ARG A CA 1
ATOM 803 C C . ARG A 1 105 ? 6.719 1.142 -13.941 1.00 75.94 105 ARG A C 1
ATOM 805 O O . ARG A 1 105 ? 6.695 1.902 -14.907 1.00 75.94 105 ARG A O 1
ATOM 812 N N . ASN A 1 106 ? 7.262 -0.076 -13.935 1.00 74.38 106 ASN A N 1
ATOM 813 C CA . ASN A 1 106 ? 7.889 -0.669 -15.112 1.00 74.38 106 ASN A CA 1
ATOM 814 C C . ASN A 1 106 ? 6.972 -0.485 -16.344 1.00 74.38 106 ASN A C 1
ATOM 816 O O . ASN A 1 106 ? 5.812 -0.912 -16.286 1.00 74.38 106 ASN A O 1
ATOM 820 N N . PRO A 1 107 ? 7.455 0.151 -17.428 1.00 73.81 107 PRO A N 1
ATOM 821 C CA . PRO A 1 107 ? 6.693 0.361 -18.656 1.00 73.81 107 PRO A CA 1
ATOM 822 C C . PRO A 1 107 ? 6.083 -0.921 -19.236 1.00 73.81 107 PRO A C 1
ATOM 824 O O . PRO A 1 107 ? 4.993 -0.873 -19.794 1.00 73.81 107 PRO A O 1
ATOM 827 N N . GLU A 1 108 ? 6.721 -2.079 -19.042 1.00 76.50 108 GLU A N 1
ATOM 828 C CA . GLU A 1 108 ? 6.197 -3.383 -19.478 1.00 76.50 108 GLU A CA 1
ATOM 829 C C . GLU A 1 108 ? 4.937 -3.824 -18.708 1.00 76.50 108 GLU A C 1
ATOM 831 O O . GLU A 1 108 ? 4.156 -4.640 -19.195 1.00 76.50 108 GLU A O 1
ATOM 836 N N . GLU A 1 109 ? 4.724 -3.300 -17.495 1.00 73.25 109 GLU A N 1
ATOM 837 C CA . GLU A 1 109 ? 3.520 -3.548 -16.690 1.00 73.25 109 GLU A CA 1
ATOM 838 C C . GLU A 1 109 ? 2.397 -2.530 -16.971 1.00 73.25 109 GLU A C 1
ATOM 840 O O . GLU A 1 109 ? 1.311 -2.627 -16.384 1.00 73.25 109 GLU A O 1
ATOM 845 N N . GLN A 1 110 ? 2.647 -1.536 -17.828 1.00 74.81 110 GLN A N 1
ATOM 846 C CA . GLN A 1 110 ? 1.656 -0.550 -18.251 1.00 74.81 110 GLN A CA 1
ATOM 847 C C . GLN A 1 110 ? 1.009 -0.981 -19.569 1.00 74.81 110 GLN A C 1
ATOM 849 O O . GLN A 1 110 ? 1.648 -1.596 -20.420 1.00 74.81 110 GLN A O 1
ATOM 854 N N . CYS A 1 111 ? -0.280 -0.676 -19.745 1.00 73.31 111 CYS A N 1
ATOM 855 C CA . CYS A 1 111 ? -0.923 -0.883 -21.039 1.00 73.31 111 CYS A CA 1
ATOM 856 C C . CYS A 1 111 ? -0.208 -0.014 -22.092 1.00 73.31 111 CYS A C 1
ATOM 858 O O . CYS A 1 111 ? -0.173 1.203 -21.913 1.00 73.31 111 CYS A O 1
ATOM 860 N N . PRO A 1 112 ? 0.348 -0.597 -23.171 1.00 65.81 112 PRO A N 1
ATOM 861 C CA . PRO A 1 112 ? 1.115 0.160 -24.162 1.00 65.81 112 PRO A CA 1
ATOM 862 C C . PRO A 1 112 ? 0.230 1.049 -25.043 1.00 65.81 112 PRO A C 1
ATOM 864 O O . PRO A 1 112 ? 0.737 1.958 -25.689 1.00 65.81 112 PRO A O 1
ATOM 867 N N . HIS A 1 113 ? -1.080 0.790 -25.074 1.00 65.25 113 HIS A N 1
ATOM 868 C CA . HIS A 1 113 ? -2.055 1.578 -25.820 1.00 65.25 113 HIS A CA 1
ATOM 869 C C . HIS A 1 113 ? -2.660 2.632 -24.895 1.00 65.25 113 HIS A C 1
ATOM 871 O O . HIS A 1 113 ? -3.577 2.354 -24.119 1.00 65.25 113 HIS A O 1
ATOM 877 N N . VAL A 1 114 ? -2.087 3.829 -24.965 1.00 59.25 114 VAL A N 1
ATOM 878 C CA . VAL A 1 114 ? -2.402 5.005 -24.133 1.00 59.25 114 VAL A CA 1
ATOM 879 C C . VAL A 1 114 ? -2.816 6.212 -24.955 1.00 59.25 114 VAL A C 1
ATOM 881 O O . VAL A 1 114 ? -3.035 7.294 -24.421 1.00 59.25 114 VAL A O 1
ATOM 884 N N . ASP A 1 115 ? -2.955 6.001 -26.256 1.00 57.84 115 ASP A N 1
ATOM 885 C CA . ASP A 1 115 ? -3.061 7.029 -27.286 1.00 57.84 115 ASP A CA 1
ATOM 886 C C . ASP A 1 115 ? -4.374 7.825 -27.196 1.00 57.84 115 ASP A C 1
ATOM 888 O O . ASP A 1 115 ? -4.565 8.809 -27.907 1.00 57.84 115 ASP A O 1
ATOM 892 N N . VAL A 1 116 ? -5.277 7.415 -26.304 1.00 59.78 116 VAL A N 1
ATOM 893 C CA . VAL A 1 116 ? -6.503 8.137 -25.996 1.00 59.78 116 VAL A CA 1
ATOM 894 C C . VAL A 1 116 ? -6.207 9.142 -24.886 1.00 59.78 116 VAL A C 1
ATOM 896 O O . VAL A 1 116 ? -6.140 8.797 -23.704 1.00 59.78 116 VAL A O 1
ATOM 899 N N . ASP A 1 117 ? -6.048 10.410 -25.263 1.00 65.06 117 ASP A N 1
ATOM 900 C CA . ASP A 1 117 ? -6.062 11.521 -24.313 1.00 65.06 117 ASP A CA 1
ATOM 901 C C . ASP A 1 117 ? -7.470 11.654 -23.718 1.00 65.06 117 ASP A C 1
ATOM 903 O O . ASP A 1 117 ? -8.300 12.409 -24.209 1.00 65.06 117 ASP A O 1
ATOM 907 N N . TRP A 1 118 ? -7.744 10.921 -22.638 1.00 62.19 118 TRP A N 1
ATOM 908 C CA . TRP A 1 118 ? -9.028 10.946 -21.929 1.00 62.19 118 TRP A CA 1
ATOM 909 C C . TRP A 1 118 ? -9.401 12.321 -21.356 1.00 62.19 118 TRP A C 1
ATOM 911 O O . TRP A 1 118 ? -10.545 12.517 -20.946 1.00 62.19 118 TRP A O 1
ATOM 921 N N . VAL A 1 119 ? -8.454 13.263 -21.285 1.00 62.31 119 VAL A N 1
ATOM 922 C CA . VAL A 1 119 ? -8.704 14.628 -20.804 1.00 62.31 119 VAL A CA 1
ATOM 923 C C . VAL A 1 119 ? -9.280 15.493 -21.922 1.00 62.31 119 VAL A C 1
ATOM 925 O O . VAL A 1 119 ? -10.169 16.301 -21.657 1.00 62.31 119 VAL A O 1
ATOM 928 N N . ASN A 1 120 ? -8.819 15.295 -23.160 1.00 65.94 120 ASN A N 1
ATOM 929 C CA . ASN A 1 120 ? -9.257 16.052 -24.337 1.00 65.94 120 ASN A CA 1
ATOM 930 C C . ASN A 1 120 ? -9.923 15.177 -25.405 1.00 65.94 120 ASN A C 1
ATOM 932 O O . ASN A 1 120 ? -9.918 15.539 -26.580 1.00 65.94 120 ASN A O 1
ATOM 936 N N . VAL A 1 121 ? -10.468 14.024 -25.015 1.00 66.81 121 VAL A N 1
ATOM 937 C CA . VAL A 1 121 ? -10.984 13.058 -25.981 1.00 66.81 121 VAL A CA 1
ATOM 938 C C . VAL A 1 121 ? -12.170 13.647 -26.737 1.00 66.81 121 VAL A C 1
ATOM 940 O O . VAL A 1 121 ? -13.109 14.169 -26.126 1.00 66.81 121 VAL A O 1
ATOM 943 N N . ASP A 1 122 ? -12.130 13.560 -28.065 1.00 75.69 122 ASP A N 1
ATOM 944 C CA . ASP A 1 122 ? -13.324 13.775 -28.867 1.00 75.69 122 ASP A CA 1
ATOM 945 C C . ASP A 1 122 ? -14.174 12.507 -28.796 1.00 75.69 122 ASP A C 1
ATOM 947 O O . ASP A 1 122 ? -13.781 11.427 -29.239 1.00 75.69 122 ASP A O 1
ATOM 951 N N . TRP A 1 123 ? -15.344 12.625 -28.177 1.00 73.69 123 TRP A N 1
ATOM 952 C CA . TRP A 1 123 ? -16.229 11.493 -27.929 1.00 73.69 123 TRP A CA 1
ATOM 953 C C . TRP A 1 123 ? -16.860 10.934 -29.211 1.00 73.69 123 TRP A C 1
ATOM 955 O O . TRP A 1 123 ? -17.480 9.875 -29.148 1.00 73.69 123 TRP A O 1
ATOM 965 N N . SER A 1 124 ? -16.714 11.609 -30.360 1.00 75.94 124 SER A N 1
ATOM 966 C CA . SER A 1 124 ? -17.115 11.060 -31.661 1.00 75.94 124 SER A CA 1
ATOM 967 C C . SER A 1 124 ? -16.143 10.029 -32.234 1.00 75.94 124 SER A C 1
ATOM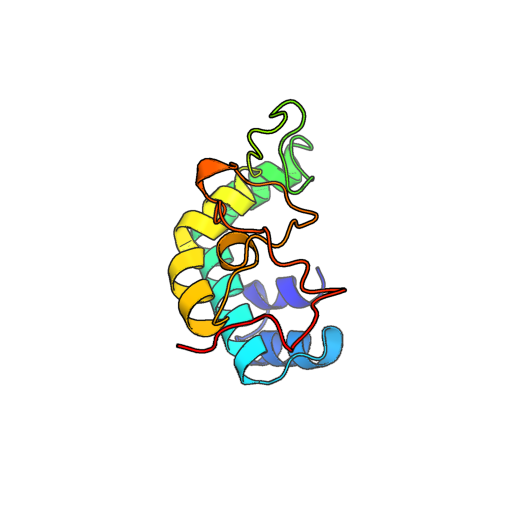 969 O O . SER A 1 124 ? -16.536 9.294 -33.135 1.00 75.94 124 SER A O 1
ATOM 971 N N . ASP A 1 125 ? -14.910 9.972 -31.725 1.00 64.88 125 ASP A N 1
ATOM 972 C CA . ASP A 1 125 ? -13.822 9.174 -32.308 1.00 64.88 125 ASP A CA 1
ATOM 973 C C . ASP A 1 125 ? -13.575 7.851 -31.559 1.00 64.88 125 ASP A C 1
ATOM 975 O O . ASP A 1 125 ? -12.697 7.071 -31.930 1.00 64.88 125 ASP A O 1
ATOM 979 N N . ILE A 1 126 ? -14.347 7.577 -30.501 1.00 68.12 126 ILE A N 1
ATOM 980 C CA . ILE A 1 126 ? -14.289 6.316 -29.754 1.00 68.12 126 ILE A CA 1
ATOM 981 C C . ILE A 1 126 ? -15.328 5.347 -30.327 1.00 68.12 126 ILE A C 1
ATOM 983 O O . ILE A 1 126 ? -16.531 5.534 -30.135 1.00 68.12 126 ILE A O 1
A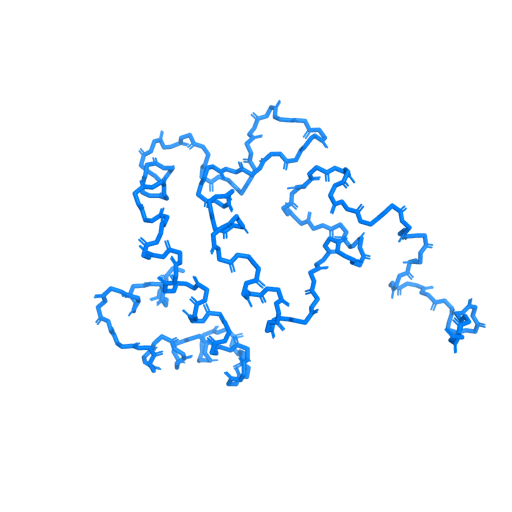TOM 987 N N . ASP A 1 127 ? -14.856 4.283 -30.979 1.00 63.28 127 ASP A N 1
ATOM 988 C CA . ASP A 1 127 ? -15.700 3.162 -31.398 1.00 63.28 127 ASP A CA 1
ATOM 989 C C . ASP A 1 127 ? -15.973 2.244 -30.196 1.00 63.28 127 ASP A C 1
ATOM 991 O O . ASP A 1 127 ? -15.061 1.644 -29.621 1.00 63.28 127 ASP A O 1
ATOM 995 N N . PHE A 1 128 ? -17.240 2.165 -29.789 1.00 57.69 128 PHE A N 1
ATOM 996 C CA . PHE A 1 128 ? -17.712 1.276 -28.724 1.00 57.69 128 PHE A CA 1
ATOM 997 C C . PHE A 1 128 ? -18.185 -0.058 -29.325 1.00 57.69 128 PHE A C 1
ATOM 999 O O . PHE A 1 128 ? -19.359 -0.409 -29.187 1.00 57.69 128 PHE A O 1
ATOM 1006 N N . GLU A 1 129 ? -17.308 -0.769 -30.037 1.00 44.59 129 GLU A N 1
ATOM 1007 C CA . GLU A 1 129 ? -17.561 -2.166 -30.442 1.00 44.59 129 GLU A CA 1
ATOM 1008 C C . GLU A 1 129 ? -17.243 -3.165 -29.320 1.00 44.59 129 GLU A C 1
ATOM 1010 O O . GLU A 1 129 ? -16.185 -3.036 -28.659 1.00 44.59 129 GLU A O 1
#